Protein AF-A0A8T5FA70-F1 (afdb_monomer)

Mean predicted aligned error: 4.41 Å

Nearest PDB structures (foldseek):
  1yd1-assembly1_A  TM=5.339E-01  e=1.728E+00  Thermotoga maritima
  8c9d-assembly1_A  TM=4.069E-01  e=4.186E+00  Priestia megaterium
  8c8w-assembly1_A  TM=4.290E-01  e=6.296E+00  Priestia megaterium

Radius of gyration: 11.05 Å; Cα contacts (8 Å, |Δi|>4): 117; chains: 1; bounding box: 26×21×28 Å

Secondary structure (DSSP, 8-state):
--EEEEEESSS-SEEEEEETT-HHHHHHHTT--TTEEEEEESSHHHHHHHHHHHHHHTT-EEEE-GGG-

Foldseek 3Di:
DFKKWKDFQPDALEIEIATPPQPVNVVCVVVVDPRIDIDDDDDDVVVVVVRVVRCVVVVHHYDYDPSRD

Structure (mmCIF, N/CA/C/O backbone):
data_AF-A0A8T5FA70-F1
#
_entry.id   AF-A0A8T5FA70-F1
#
loop_
_atom_site.group_PDB
_atom_site.id
_atom_site.type_symbol
_atom_site.label_atom_id
_atom_site.label_alt_id
_atom_site.label_comp_id
_atom_site.label_asym_id
_atom_site.label_entity_id
_atom_site.label_seq_id
_atom_site.pdbx_PDB_ins_code
_atom_site.Cartn_x
_atom_site.Cartn_y
_atom_site.Cartn_z
_atom_site.occupancy
_atom_site.B_iso_or_equiv
_atom_site.auth_seq_id
_atom_site.auth_comp_id
_atom_site.auth_asym_id
_atom_site.auth_atom_id
_atom_site.pdbx_PDB_model_num
ATOM 1 N N . MET A 1 1 ? 10.293 6.027 -9.650 1.00 63.06 1 MET A N 1
ATOM 2 C CA . MET A 1 1 ? 9.427 5.425 -8.611 1.00 63.06 1 MET A CA 1
ATOM 3 C C . MET A 1 1 ? 9.236 3.961 -8.914 1.00 63.06 1 MET A C 1
ATOM 5 O O . MET A 1 1 ? 8.804 3.647 -10.019 1.00 63.06 1 MET A O 1
ATOM 9 N N . ASN A 1 2 ? 9.527 3.090 -7.951 1.00 88.69 2 ASN A N 1
ATOM 10 C CA . ASN A 1 2 ? 9.415 1.642 -8.155 1.00 88.69 2 ASN A CA 1
ATOM 11 C C . ASN A 1 2 ? 8.269 1.024 -7.350 1.00 88.69 2 ASN A C 1
ATOM 13 O O . ASN A 1 2 ? 7.753 -0.027 -7.730 1.00 88.69 2 ASN A O 1
ATOM 17 N N . PHE A 1 3 ? 7.841 1.685 -6.271 1.00 92.00 3 PHE A N 1
ATOM 18 C CA . PHE A 1 3 ? 6.839 1.164 -5.350 1.00 92.00 3 PHE A CA 1
ATOM 19 C C . PHE A 1 3 ? 5.794 2.220 -5.017 1.00 92.00 3 PHE A C 1
ATOM 21 O O . PHE A 1 3 ? 6.086 3.415 -4.970 1.00 92.00 3 PHE A O 1
ATOM 28 N N . VAL A 1 4 ? 4.578 1.759 -4.764 1.00 93.00 4 VAL A N 1
ATOM 29 C CA . VAL A 1 4 ? 3.442 2.582 -4.356 1.00 93.00 4 VAL A CA 1
ATOM 30 C C . VAL A 1 4 ? 2.703 1.885 -3.223 1.00 93.00 4 VAL A C 1
ATOM 32 O O . VAL A 1 4 ? 2.655 0.658 -3.165 1.00 93.00 4 VAL A O 1
ATOM 35 N N . ILE A 1 5 ? 2.162 2.657 -2.295 1.00 93.50 5 ILE A N 1
ATOM 36 C CA . ILE A 1 5 ? 1.519 2.169 -1.080 1.00 93.50 5 ILE A CA 1
ATOM 37 C C . ILE A 1 5 ? 0.043 2.502 -1.189 1.00 93.50 5 ILE A C 1
ATOM 39 O O . ILE A 1 5 ? -0.317 3.660 -1.378 1.00 93.50 5 ILE A O 1
ATOM 43 N N . PHE A 1 6 ? -0.790 1.482 -1.072 1.00 92.25 6 PHE A N 1
ATOM 44 C CA . PHE A 1 6 ? -2.233 1.588 -1.041 1.00 92.25 6 PHE A CA 1
ATOM 45 C C . PHE A 1 6 ? -2.706 1.706 0.406 1.00 92.25 6 PHE A C 1
ATOM 47 O O . PHE A 1 6 ? -2.580 0.756 1.188 1.00 92.25 6 PHE A O 1
ATOM 54 N N . GLU A 1 7 ? -3.261 2.866 0.738 1.0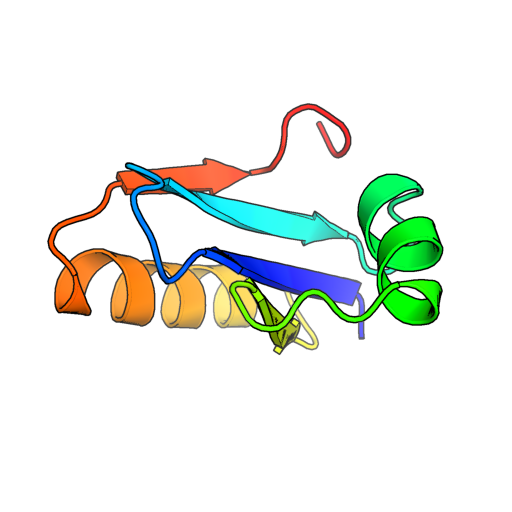0 90.31 7 GLU A N 1
ATOM 55 C CA . GLU A 1 7 ? -3.967 3.137 1.984 1.00 90.31 7 GLU A CA 1
ATOM 56 C C . GLU A 1 7 ? -5.463 3.278 1.691 1.00 90.31 7 GLU A C 1
ATOM 58 O O . GLU A 1 7 ? -5.876 4.097 0.872 1.00 90.31 7 GLU A O 1
ATOM 63 N N . ASP A 1 8 ? -6.281 2.503 2.390 1.00 87.19 8 ASP A N 1
ATOM 64 C CA . ASP A 1 8 ? -7.738 2.616 2.359 1.00 87.19 8 ASP A CA 1
ATOM 65 C C . ASP A 1 8 ? -8.215 3.209 3.692 1.00 87.19 8 ASP A C 1
ATOM 67 O O . ASP A 1 8 ? -7.843 2.730 4.774 1.00 87.19 8 ASP A O 1
ATOM 71 N N . LYS A 1 9 ? -8.998 4.288 3.597 1.00 81.38 9 LYS A N 1
ATOM 72 C CA . LYS A 1 9 ? -9.470 5.091 4.731 1.00 81.38 9 LYS A CA 1
ATOM 73 C C . LYS A 1 9 ? -10.713 4.535 5.414 1.00 81.38 9 LYS A C 1
ATOM 75 O O . LYS A 1 9 ? -10.981 4.962 6.531 1.00 81.38 9 LYS A O 1
ATOM 80 N N . LEU A 1 10 ? -11.482 3.669 4.756 1.00 75.38 10 LEU A N 1
ATOM 81 C CA . LEU A 1 10 ? -12.782 3.243 5.270 1.00 75.38 10 LEU A CA 1
ATOM 82 C C . LEU A 1 10 ? -12.633 2.107 6.274 1.00 75.38 10 LEU A C 1
ATOM 84 O O . LEU A 1 10 ? -12.953 2.301 7.436 1.00 75.38 10 LEU A O 1
ATOM 88 N N . ASP A 1 11 ? -12.128 0.948 5.846 1.00 65.56 11 ASP A N 1
ATOM 89 C CA . ASP A 1 11 ? -12.171 -0.248 6.707 1.00 65.56 11 ASP A CA 1
ATOM 90 C C . ASP A 1 11 ? -11.155 -1.341 6.349 1.00 65.56 11 ASP A C 1
ATOM 92 O O . ASP A 1 11 ? -11.206 -2.459 6.866 1.00 65.56 11 ASP A O 1
ATOM 96 N N . ALA A 1 12 ? -10.189 -1.069 5.463 1.00 71.81 12 ALA A N 1
ATOM 97 C CA . ALA A 1 12 ? -9.192 -2.096 5.176 1.00 71.81 12 ALA A CA 1
ATOM 98 C C . ALA A 1 12 ? -8.355 -2.395 6.422 1.00 71.81 12 ALA A C 1
ATOM 100 O O . ALA A 1 12 ? -7.767 -1.492 7.017 1.00 71.81 12 ALA A O 1
ATOM 101 N N . THR A 1 13 ? -8.231 -3.677 6.747 1.00 80.94 13 THR A N 1
ATOM 102 C CA . THR A 1 13 ? -7.400 -4.187 7.843 1.00 80.94 13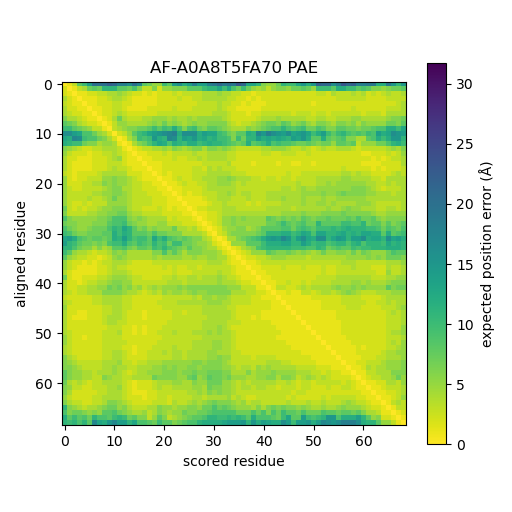 THR A CA 1
ATOM 103 C C . THR A 1 13 ? -5.903 -4.123 7.540 1.00 80.94 13 THR A C 1
ATOM 105 O O . THR A 1 13 ? -5.087 -4.342 8.432 1.00 80.94 13 THR A O 1
ATOM 108 N N . GLU A 1 14 ? -5.521 -3.820 6.294 1.00 89.88 14 GLU A N 1
ATOM 109 C CA . GLU A 1 14 ? -4.135 -3.859 5.834 1.00 89.88 14 GLU A CA 1
ATOM 110 C C . GLU A 1 14 ? -3.788 -2.708 4.885 1.00 89.88 14 GLU A C 1
ATOM 112 O O . GLU A 1 14 ? -4.523 -2.424 3.936 1.00 89.88 14 GLU A O 1
ATOM 117 N N . VAL A 1 15 ? -2.597 -2.140 5.071 1.00 92.12 15 VAL A N 1
ATOM 118 C CA . VAL A 1 15 ? -1.929 -1.270 4.093 1.00 92.12 15 VAL A CA 1
ATOM 119 C C . VAL A 1 15 ? -1.100 -2.141 3.143 1.00 92.12 15 VAL A C 1
ATOM 121 O O . VAL A 1 15 ? -0.424 -3.078 3.577 1.00 92.12 15 VAL A O 1
ATOM 124 N N . LYS A 1 16 ? -1.142 -1.877 1.833 1.00 93.44 16 LYS A N 1
ATOM 125 C CA . LYS A 1 16 ? -0.514 -2.763 0.834 1.00 93.44 16 LYS A CA 1
ATOM 126 C C . LYS A 1 16 ? 0.569 -2.052 0.040 1.00 93.44 16 LYS A C 1
ATOM 128 O O . LYS A 1 16 ? 0.365 -0.933 -0.407 1.00 93.44 16 LYS A O 1
ATOM 133 N N . ILE A 1 17 ? 1.686 -2.726 -0.213 1.00 94.19 17 ILE A N 1
ATOM 134 C CA . ILE A 1 17 ? 2.724 -2.245 -1.137 1.00 94.19 17 ILE A CA 1
ATOM 135 C C . ILE A 1 17 ? 2.508 -2.885 -2.510 1.00 94.19 17 ILE A C 1
ATOM 137 O O . ILE A 1 17 ? 2.362 -4.100 -2.624 1.00 94.19 17 ILE A O 1
ATOM 141 N N . HIS A 1 18 ? 2.519 -2.071 -3.556 1.00 93.88 18 HIS A N 1
ATOM 142 C CA . HIS A 1 18 ? 2.484 -2.471 -4.957 1.00 93.88 18 HIS A CA 1
ATOM 143 C C . HIS A 1 18 ? 3.747 -1.986 -5.680 1.00 93.88 18 HIS A C 1
ATOM 145 O O . HIS A 1 18 ? 4.410 -1.044 -5.245 1.00 93.88 18 HIS A O 1
ATOM 151 N N . LYS A 1 19 ? 4.067 -2.599 -6.825 1.00 91.81 19 LYS A N 1
ATOM 152 C CA . LYS A 1 19 ? 5.008 -2.014 -7.794 1.00 91.81 19 LYS A CA 1
ATOM 153 C C . LYS A 1 19 ? 4.318 -0.878 -8.553 1.00 91.81 19 LYS A C 1
ATOM 155 O O . LYS A 1 19 ? 3.123 -0.971 -8.828 1.00 91.81 19 LYS A O 1
ATOM 160 N N . SER A 1 20 ? 5.062 0.149 -8.954 1.00 87.94 20 SER A N 1
ATOM 161 C CA . SER A 1 20 ? 4.531 1.245 -9.788 1.00 87.94 20 SER A CA 1
ATOM 162 C C . SER A 1 20 ? 4.016 0.764 -11.153 1.00 87.94 20 SER A C 1
ATOM 164 O O . SER A 1 20 ? 3.128 1.380 -11.730 1.00 87.94 20 SER A O 1
ATOM 166 N N . SER A 1 21 ? 4.505 -0.377 -11.644 1.00 89.44 21 SER A N 1
ATOM 167 C CA . SER A 1 21 ? 4.015 -1.045 -12.856 1.00 89.44 21 SER A CA 1
ATOM 168 C C . SER A 1 21 ? 2.790 -1.946 -12.635 1.00 89.44 21 SER A C 1
ATOM 170 O O . SER A 1 21 ? 2.332 -2.603 -13.567 1.00 89.44 21 SER A O 1
ATOM 172 N N . CYS A 1 22 ? 2.247 -2.026 -11.416 1.00 89.56 22 CYS A N 1
ATOM 173 C CA . CYS A 1 22 ? 1.117 -2.899 -11.120 1.00 89.56 22 CYS A CA 1
ATOM 174 C C . CYS A 1 22 ? -0.136 -2.483 -11.909 1.00 89.56 22 CYS A C 1
ATOM 176 O O . CYS A 1 22 ? -0.565 -1.327 -11.858 1.00 89.56 22 CYS A O 1
ATOM 178 N N . HIS A 1 23 ? -0.782 -3.444 -12.579 1.00 86.81 23 HIS A N 1
ATOM 179 C CA . HIS A 1 23 ? -2.017 -3.195 -13.330 1.00 86.81 23 HIS A CA 1
ATOM 180 C C . HIS A 1 23 ? -3.137 -2.608 -12.452 1.00 86.81 23 HIS A C 1
ATOM 182 O O . HIS A 1 23 ? -3.870 -1.722 -12.878 1.00 86.81 23 HIS A O 1
ATOM 188 N N . TYR A 1 24 ? -3.246 -3.056 -11.198 1.00 84.94 24 TYR A N 1
ATOM 189 C CA . TYR A 1 24 ? -4.243 -2.528 -10.266 1.00 84.94 24 TYR A CA 1
ATOM 190 C C . TYR A 1 24 ? -4.024 -1.036 -9.977 1.00 84.94 24 TYR A C 1
ATOM 192 O O . TYR A 1 24 ? -4.964 -0.250 -10.066 1.00 84.94 24 TYR A O 1
ATOM 200 N N . TYR A 1 25 ? -2.777 -0.643 -9.694 1.00 87.25 25 TYR A N 1
ATOM 201 C CA . TYR A 1 25 ? -2.415 0.756 -9.468 1.00 87.25 25 TYR A CA 1
ATOM 202 C C . TYR A 1 25 ? -2.711 1.611 -10.704 1.00 87.25 25 TYR A C 1
ATOM 204 O O . TYR A 1 25 ? -3.450 2.589 -10.623 1.00 87.25 25 TYR A O 1
ATOM 212 N N . THR A 1 26 ? -2.209 1.192 -11.868 1.00 85.56 26 THR A N 1
ATOM 213 C CA . THR A 1 26 ? -2.381 1.939 -13.124 1.00 85.56 26 THR A CA 1
ATOM 214 C C . THR A 1 26 ? -3.849 2.101 -13.523 1.00 85.56 26 THR A C 1
ATOM 216 O O . THR A 1 26 ? -4.242 3.180 -13.955 1.00 85.56 26 THR A O 1
ATOM 219 N N . LYS A 1 27 ? -4.694 1.085 -13.301 1.00 84.31 27 LYS A N 1
ATOM 220 C CA . LYS A 1 27 ? -6.144 1.172 -13.539 1.00 84.31 27 LYS A CA 1
ATOM 221 C C . LYS A 1 27 ? -6.856 2.118 -12.563 1.00 84.31 27 LYS A C 1
ATOM 223 O O . LYS A 1 27 ? -7.823 2.777 -12.947 1.00 84.31 27 LYS A O 1
ATOM 228 N N . GLN A 1 28 ? -6.416 2.176 -11.305 1.00 81.00 28 GLN A N 1
ATOM 229 C CA . GLN A 1 28 ? -7.019 3.042 -10.287 1.00 81.00 28 GLN A CA 1
ATOM 230 C C . GLN A 1 28 ? -6.601 4.511 -10.397 1.00 81.00 28 GLN A C 1
ATOM 232 O O . GLN A 1 28 ? -7.382 5.376 -10.002 1.00 81.00 28 GLN A O 1
ATOM 237 N N . LEU A 1 29 ? -5.443 4.815 -10.994 1.00 77.69 29 LEU A N 1
ATOM 238 C CA . LEU A 1 29 ? -5.039 6.197 -11.288 1.00 77.69 29 LEU A CA 1
ATOM 239 C C . LEU A 1 29 ? -6.095 6.963 -12.098 1.00 77.69 29 LEU A C 1
ATOM 241 O O . LEU A 1 29 ? -6.261 8.167 -11.909 1.00 77.69 29 LEU A O 1
ATOM 245 N N . SER A 1 30 ? -6.837 6.263 -12.958 1.00 76.25 30 SER A N 1
ATOM 246 C CA . SER A 1 30 ? -7.931 6.837 -13.746 1.00 76.25 30 SER A CA 1
ATOM 247 C C . SER A 1 30 ? -9.246 6.986 -12.972 1.00 76.25 30 SER A C 1
ATOM 249 O O . SER A 1 30 ? -10.108 7.738 -13.408 1.00 76.25 30 SER A O 1
ATOM 251 N N . GLN A 1 31 ? -9.422 6.274 -11.853 1.00 77.00 31 GLN A N 1
ATOM 252 C CA . GLN A 1 31 ? -10.689 6.211 -11.108 1.00 77.00 31 GLN A CA 1
ATOM 253 C C . GLN A 1 31 ? -10.697 7.059 -9.831 1.00 77.00 31 GLN A C 1
ATOM 255 O O . GLN A 1 31 ? -11.779 7.378 -9.357 1.00 77.00 31 GLN A O 1
ATOM 260 N N . LYS A 1 32 ? -9.518 7.405 -9.284 1.00 67.44 32 LYS A N 1
ATOM 261 C CA . LYS A 1 32 ? -9.309 8.226 -8.068 1.00 67.44 32 LYS A CA 1
ATOM 262 C C . LYS A 1 32 ? -10.431 8.094 -7.015 1.00 67.44 32 LYS A C 1
ATOM 264 O O . LYS A 1 32 ? -11.151 9.058 -6.777 1.00 67.44 32 LYS A O 1
ATOM 269 N N . PRO 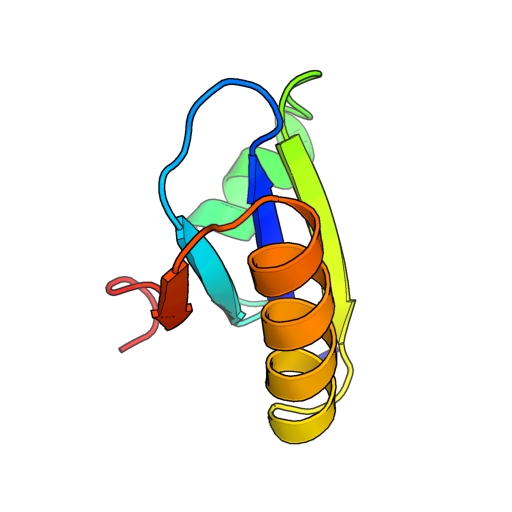A 1 33 ? -10.585 6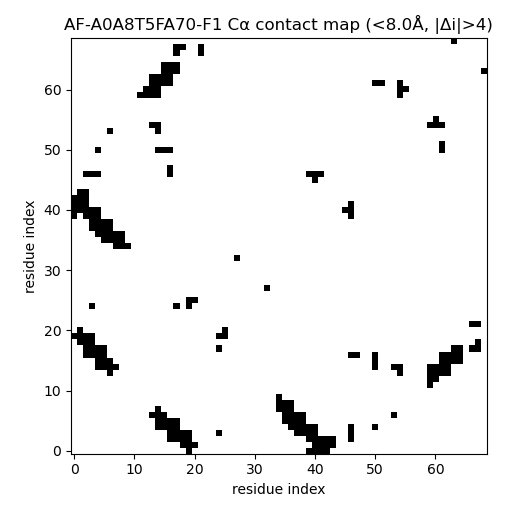.923 -6.376 1.00 74.81 33 PRO A N 1
ATOM 270 C CA . PRO A 1 33 ? -11.600 6.749 -5.342 1.00 74.81 33 PRO A CA 1
ATOM 271 C C . PRO A 1 33 ? -11.313 7.661 -4.140 1.00 74.81 33 PRO A C 1
ATOM 273 O O . PRO A 1 33 ? -10.201 7.625 -3.606 1.00 74.81 33 PRO A O 1
ATOM 276 N N . ASP A 1 34 ? -12.319 8.400 -3.658 1.00 77.50 34 ASP A N 1
ATOM 277 C CA . ASP A 1 34 ? -12.210 9.332 -2.512 1.00 77.50 34 ASP A CA 1
ATOM 278 C C . ASP A 1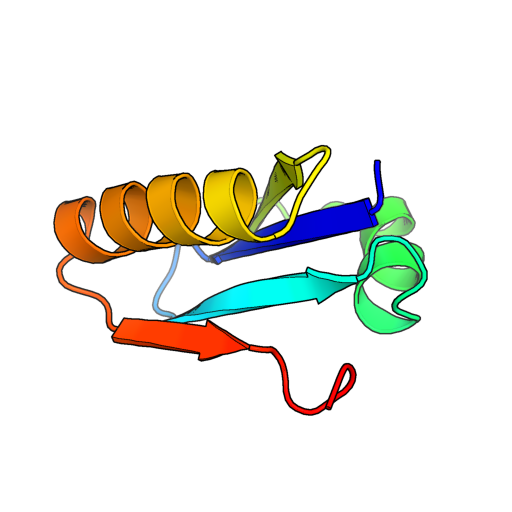 34 ? -11.721 8.665 -1.211 1.00 77.50 34 ASP A C 1
ATOM 280 O O . ASP A 1 34 ? -11.179 9.298 -0.297 1.00 77.50 34 ASP A O 1
ATOM 284 N N . THR A 1 35 ? -11.897 7.350 -1.134 1.00 82.31 35 THR A N 1
ATOM 285 C CA . THR A 1 35 ? -11.632 6.513 0.036 1.00 82.31 35 THR A CA 1
ATOM 286 C C . THR A 1 35 ? -10.221 5.931 0.051 1.00 82.31 35 THR A C 1
ATOM 288 O O . THR A 1 35 ? -9.836 5.291 1.029 1.00 82.31 35 THR A O 1
ATOM 291 N N . THR A 1 36 ? -9.428 6.168 -0.997 1.00 86.31 36 THR A N 1
ATOM 292 C CA . THR A 1 36 ? -8.093 5.579 -1.158 1.00 86.31 36 THR A CA 1
ATOM 293 C C . THR A 1 36 ? -7.021 6.651 -1.312 1.00 86.31 36 THR A C 1
ATOM 295 O O . THR A 1 36 ? -7.230 7.669 -1.969 1.00 86.31 36 THR A O 1
ATOM 298 N N . ILE A 1 37 ? -5.856 6.424 -0.711 1.00 88.44 37 ILE A N 1
ATOM 299 C CA . ILE A 1 37 ? -4.654 7.229 -0.929 1.00 88.44 37 ILE A CA 1
ATOM 300 C C . ILE A 1 37 ? -3.557 6.321 -1.467 1.00 88.44 37 ILE A C 1
ATOM 302 O O . ILE A 1 37 ? -3.306 5.231 -0.950 1.00 88.44 37 ILE A O 1
ATOM 306 N N . TRP A 1 38 ? -2.874 6.816 -2.492 1.00 90.31 38 TRP A N 1
ATOM 307 C CA . TRP A 1 38 ? -1.659 6.216 -3.012 1.00 90.31 38 TRP A CA 1
ATOM 308 C C . TRP A 1 38 ? -0.454 7.035 -2.563 1.00 90.31 38 TRP A C 1
ATOM 310 O O . TRP A 1 38 ? -0.384 8.232 -2.837 1.00 90.31 38 TRP A O 1
ATOM 320 N N . HIS A 1 39 ? 0.502 6.394 -1.891 1.00 91.44 39 HIS A N 1
ATOM 321 C CA . HIS A 1 39 ? 1.771 7.026 -1.520 1.00 91.44 39 HIS A CA 1
ATOM 322 C C . HIS A 1 39 ? 2.901 6.459 -2.354 1.00 91.44 39 HIS A C 1
ATOM 324 O O . HIS A 1 39 ? 3.110 5.249 -2.394 1.00 91.44 39 HIS A O 1
ATOM 330 N N . GLU A 1 40 ? 3.676 7.324 -2.983 1.00 91.25 40 GLU A N 1
ATOM 331 C CA . GLU A 1 40 ? 4.758 6.889 -3.853 1.00 91.25 40 GLU A CA 1
ATOM 332 C C . GLU A 1 40 ? 6.083 6.729 -3.088 1.00 91.25 40 GLU A C 1
ATOM 334 O O . GLU A 1 40 ? 6.378 7.422 -2.099 1.00 91.25 40 GLU A O 1
ATOM 339 N N . SER A 1 41 ? 6.900 5.779 -3.547 1.00 92.38 41 SER A N 1
ATOM 340 C CA . SER A 1 41 ? 8.225 5.504 -2.999 1.00 92.38 41 SER A CA 1
ATOM 341 C C . SER A 1 41 ? 9.229 5.120 -4.089 1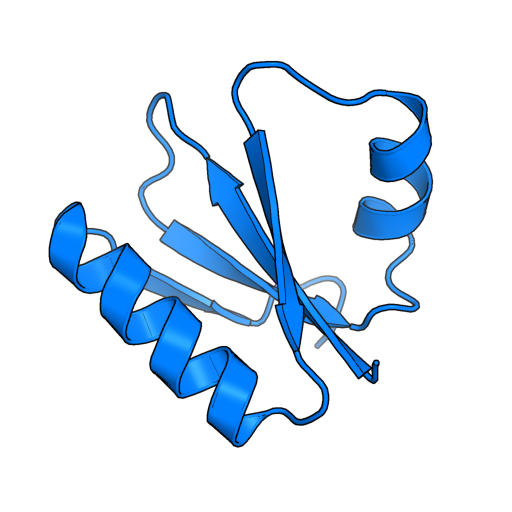.00 92.38 41 SER A C 1
ATOM 343 O O . SER A 1 41 ? 8.913 4.463 -5.089 1.00 92.38 41 SER A O 1
ATOM 345 N N . LEU A 1 42 ? 10.477 5.547 -3.901 1.00 88.38 42 LEU A N 1
ATOM 346 C CA . LEU A 1 42 ? 11.561 5.291 -4.849 1.00 88.38 42 LEU A CA 1
ATOM 347 C C . LEU A 1 42 ? 12.096 3.865 -4.721 1.00 88.38 42 LEU A C 1
ATOM 349 O O . LEU A 1 42 ? 12.290 3.199 -5.735 1.00 88.38 42 LEU A O 1
ATOM 353 N N . ASP A 1 43 ? 12.252 3.385 -3.493 1.00 91.19 43 ASP A N 1
ATOM 354 C CA . ASP A 1 43 ? 12.776 2.063 -3.174 1.00 91.19 43 ASP A CA 1
ATOM 355 C C . ASP A 1 43 ? 11.859 1.303 -2.202 1.00 91.19 43 ASP A C 1
ATOM 357 O O . ASP A 1 43 ? 10.921 1.858 -1.611 1.00 91.19 43 ASP A O 1
ATOM 361 N N . PHE A 1 44 ? 12.122 0.002 -2.075 1.00 89.88 44 PHE A N 1
ATOM 362 C CA . PHE A 1 44 ? 11.304 -0.904 -1.277 1.00 89.88 44 PHE A CA 1
ATOM 363 C C . PHE A 1 44 ? 11.441 -0.658 0.225 1.00 89.88 44 PHE A C 1
ATOM 365 O O . PHE A 1 44 ? 10.450 -0.771 0.940 1.00 89.88 44 PHE A O 1
ATOM 372 N N . LYS A 1 45 ? 12.633 -0.287 0.708 1.00 92.88 45 LYS A N 1
ATOM 373 C CA . LYS A 1 45 ? 12.871 -0.037 2.134 1.00 92.88 45 LYS A CA 1
ATOM 374 C C . LYS A 1 45 ? 12.082 1.190 2.586 1.00 92.88 45 LYS A C 1
ATOM 376 O O . LYS A 1 45 ? 11.285 1.095 3.514 1.00 92.88 45 LYS A O 1
ATOM 381 N N . SER A 1 46 ? 12.181 2.285 1.836 1.00 93.81 46 SER A N 1
ATOM 382 C CA . SER A 1 46 ? 11.366 3.485 2.042 1.00 93.81 46 SER A CA 1
ATOM 383 C C . SER A 1 46 ? 9.865 3.184 1.950 1.00 93.81 46 SER A C 1
ATOM 385 O O . SER A 1 46 ? 9.072 3.727 2.720 1.00 93.81 46 SER A O 1
ATOM 387 N N . ALA A 1 47 ? 9.455 2.288 1.041 1.00 93.38 47 ALA A N 1
ATOM 388 C CA . ALA A 1 47 ? 8.057 1.879 0.927 1.00 93.38 47 ALA A CA 1
ATOM 389 C C . ALA A 1 47 ? 7.595 1.111 2.172 1.00 93.38 47 ALA A C 1
ATOM 391 O O . ALA A 1 47 ? 6.519 1.390 2.698 1.00 93.38 47 ALA A O 1
ATOM 392 N N . GLN A 1 48 ? 8.408 0.181 2.676 1.00 94.56 48 GLN A N 1
ATOM 393 C CA . GLN A 1 48 ? 8.130 -0.566 3.901 1.00 94.56 48 GLN A CA 1
ATOM 394 C C . GLN A 1 48 ? 8.046 0.344 5.124 1.00 94.56 48 GLN A C 1
ATOM 396 O O . GLN A 1 48 ? 7.096 0.219 5.893 1.00 94.56 48 GLN A O 1
ATOM 401 N N . ASP A 1 49 ? 8.985 1.272 5.297 1.00 94.81 49 ASP A N 1
ATOM 402 C CA . ASP A 1 49 ? 9.020 2.167 6.459 1.00 94.81 49 ASP A CA 1
ATOM 403 C C . ASP A 1 49 ? 7.798 3.099 6.488 1.00 94.81 49 ASP A C 1
ATOM 405 O O . ASP A 1 49 ? 7.129 3.236 7.521 1.00 94.81 49 ASP A O 1
ATOM 409 N N . LYS A 1 50 ? 7.417 3.655 5.328 1.00 94.50 50 LYS A N 1
ATOM 410 C CA . LYS A 1 50 ? 6.170 4.424 5.183 1.00 94.50 50 LYS A CA 1
ATOM 411 C C . LYS A 1 50 ? 4.940 3.561 5.462 1.00 94.50 50 LYS A C 1
ATOM 413 O O . LYS A 1 50 ? 4.058 3.975 6.207 1.00 94.50 50 LYS A O 1
ATOM 418 N N . THR A 1 51 ? 4.891 2.352 4.907 1.00 94.38 51 THR A N 1
ATOM 419 C CA . THR A 1 51 ? 3.752 1.440 5.084 1.00 94.38 51 THR A CA 1
ATOM 420 C C . THR A 1 51 ? 3.574 1.057 6.548 1.00 94.38 51 THR A C 1
ATOM 422 O O . THR A 1 51 ? 2.457 1.110 7.048 1.00 94.38 51 THR A O 1
ATOM 425 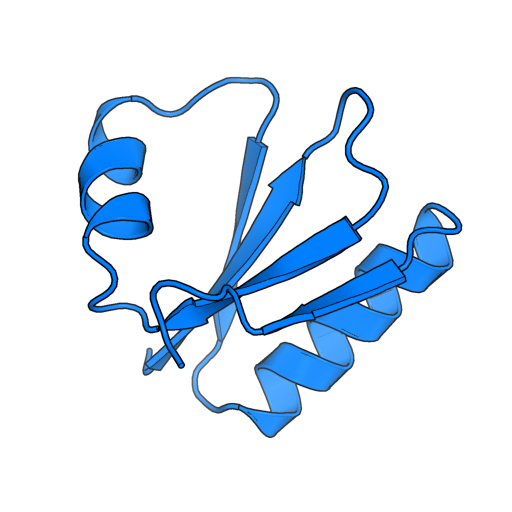N N . LYS A 1 52 ? 4.663 0.742 7.261 1.00 94.12 52 LYS A N 1
ATOM 426 C CA . LYS A 1 52 ? 4.647 0.468 8.705 1.00 94.12 52 LYS A CA 1
ATOM 427 C C . LYS A 1 52 ? 4.139 1.667 9.496 1.00 94.12 52 LYS A C 1
ATOM 429 O O . LYS A 1 52 ? 3.305 1.495 10.372 1.00 94.12 52 LYS A O 1
ATOM 434 N N . THR A 1 53 ? 4.594 2.874 9.162 1.00 93.50 53 THR A N 1
ATOM 435 C CA . THR A 1 53 ? 4.131 4.107 9.817 1.00 93.50 53 THR A CA 1
ATOM 436 C C . THR A 1 53 ? 2.621 4.300 9.654 1.00 93.50 53 THR A C 1
ATOM 438 O O . THR A 1 53 ? 1.922 4.554 10.634 1.00 93.50 53 THR A O 1
ATOM 441 N N . ILE A 1 54 ? 2.101 4.129 8.434 1.00 91.75 54 ILE A N 1
ATOM 442 C CA . ILE A 1 54 ? 0.662 4.245 8.144 1.00 91.75 54 ILE A CA 1
ATOM 443 C C . ILE A 1 54 ? -0.117 3.135 8.858 1.00 91.75 54 ILE A C 1
ATOM 445 O O . ILE A 1 54 ? -1.121 3.404 9.512 1.00 91.75 54 ILE A O 1
ATOM 449 N N . ALA A 1 55 ? 0.361 1.895 8.771 1.00 91.69 55 ALA A N 1
ATOM 450 C CA . ALA A 1 55 ? -0.269 0.739 9.391 1.00 91.69 55 ALA A CA 1
ATOM 451 C C . ALA A 1 55 ? -0.381 0.915 10.914 1.00 91.69 55 ALA A C 1
ATOM 453 O O . ALA A 1 55 ? -1.475 0.799 11.462 1.00 91.69 55 ALA A O 1
ATOM 454 N N . SER A 1 56 ? 0.703 1.324 11.580 1.00 90.38 56 SER A N 1
ATOM 455 C CA . SER A 1 56 ? 0.712 1.606 13.019 1.00 90.38 56 SER A CA 1
ATOM 456 C C . SER A 1 56 ? -0.242 2.735 13.409 1.00 90.38 56 SER A C 1
ATOM 458 O O . SER A 1 56 ? -0.943 2.611 14.410 1.00 90.38 56 SER A O 1
ATOM 460 N N . LYS A 1 57 ? -0.321 3.815 12.615 1.00 89.00 57 LYS A N 1
ATOM 461 C CA . LYS A 1 57 ? -1.215 4.956 12.889 1.00 89.00 57 LYS A CA 1
ATOM 462 C C . LYS A 1 57 ? -2.684 4.538 13.002 1.00 89.00 57 LYS A C 1
ATOM 464 O O . LYS A 1 57 ? -3.422 5.124 13.788 1.00 89.00 57 LYS A O 1
ATOM 469 N N . TYR A 1 58 ? -3.097 3.542 12.223 1.00 84.75 58 TYR A N 1
ATOM 470 C CA . TYR A 1 58 ? -4.480 3.067 12.171 1.00 84.75 58 TYR A CA 1
ATOM 471 C C . TYR A 1 58 ? -4.677 1.685 12.814 1.00 84.75 58 TYR A C 1
ATOM 473 O O . TYR A 1 58 ? -5.744 1.101 12.654 1.00 84.75 58 TYR A O 1
ATOM 481 N N . ASN A 1 59 ? -3.670 1.157 13.524 1.00 86.50 59 ASN A N 1
ATOM 482 C CA . ASN A 1 59 ? -3.662 -0.200 14.084 1.00 86.50 59 ASN A CA 1
ATOM 483 C C . ASN A 1 59 ? -4.023 -1.294 13.051 1.00 86.50 59 ASN A C 1
ATOM 485 O O . ASN A 1 59 ? -4.791 -2.217 13.319 1.00 86.50 59 ASN A O 1
ATOM 489 N N . LYS A 1 60 ? -3.483 -1.154 11.837 1.00 87.69 60 LYS A N 1
ATOM 490 C CA . LYS A 1 60 ? -3.672 -2.055 10.694 1.00 87.69 60 LYS A CA 1
ATOM 491 C C . LYS A 1 60 ? -2.441 -2.941 10.501 1.00 87.69 60 LYS A C 1
ATOM 493 O O . LYS A 1 60 ? -1.334 -2.597 10.911 1.00 87.69 60 LYS A O 1
ATOM 498 N N . GLY A 1 61 ? -2.619 -4.070 9.823 1.00 91.56 61 GLY A N 1
ATOM 499 C CA . GLY A 1 61 ? -1.510 -4.859 9.291 1.00 91.56 61 GLY A CA 1
ATOM 500 C C . GLY A 1 61 ? -0.890 -4.211 8.050 1.00 91.56 61 GLY A C 1
ATOM 501 O O . GLY A 1 61 ? -1.397 -3.225 7.508 1.00 91.56 61 GLY A O 1
ATOM 502 N N . TRP A 1 62 ? 0.196 -4.794 7.546 1.00 93.06 62 TRP A N 1
ATOM 503 C CA . TRP A 1 62 ? 0.690 -4.459 6.215 1.00 93.06 62 TRP A CA 1
ATOM 504 C C . TRP A 1 62 ? 1.249 -5.668 5.482 1.00 93.06 62 TRP A C 1
ATOM 506 O O . TRP A 1 62 ? 1.730 -6.618 6.099 1.00 93.06 62 TRP A O 1
ATOM 516 N N . ARG A 1 63 ? 1.215 -5.617 4.148 1.00 92.19 63 ARG A N 1
ATOM 517 C CA . ARG A 1 63 ? 1.812 -6.656 3.302 1.00 92.19 63 ARG A CA 1
ATOM 518 C C . ARG A 1 63 ? 2.185 -6.171 1.909 1.00 92.19 63 ARG A C 1
ATOM 520 O O . ARG A 1 63 ? 1.715 -5.139 1.436 1.00 92.19 63 ARG A O 1
ATOM 527 N N . MET A 1 64 ? 2.969 -6.982 1.205 1.00 89.81 64 MET A N 1
ATOM 528 C CA . MET A 1 64 ? 3.088 -6.874 -0.247 1.00 89.81 64 MET A CA 1
ATOM 529 C C . MET A 1 64 ? 1.785 -7.345 -0.907 1.00 89.81 64 MET A C 1
ATOM 531 O O . MET A 1 64 ? 1.175 -8.341 -0.500 1.00 89.81 64 MET A O 1
ATOM 535 N N . ALA A 1 65 ? 1.326 -6.623 -1.923 1.00 87.75 65 ALA A N 1
ATOM 536 C CA . ALA A 1 65 ? 0.149 -7.012 -2.678 1.00 87.75 65 ALA A CA 1
ATOM 537 C C . ALA A 1 65 ? 0.423 -8.303 -3.461 1.00 87.75 65 ALA A C 1
ATOM 539 O O . ALA A 1 65 ? 1.399 -8.382 -4.201 1.00 87.75 65 ALA A O 1
ATOM 540 N N . LYS A 1 66 ? -0.479 -9.290 -3.354 1.00 84.25 66 LYS A N 1
ATOM 541 C CA . LYS A 1 66 ? -0.345 -10.602 -4.024 1.00 84.25 66 LYS A CA 1
ATOM 542 C C . LYS A 1 66 ? -0.199 -10.495 -5.544 1.00 84.25 66 LYS A C 1
ATOM 544 O O . LYS A 1 66 ? 0.478 -11.308 -6.146 1.00 84.25 66 LYS A O 1
ATOM 549 N N . CYS A 1 67 ? -0.795 -9.475 -6.159 1.00 83.38 67 CYS A N 1
ATOM 550 C CA . CYS A 1 67 ? -0.654 -9.204 -7.592 1.00 83.38 67 CYS A CA 1
ATOM 551 C C . CYS A 1 67 ? 0.743 -8.692 -7.995 1.00 83.38 67 CYS A C 1
ATOM 553 O O . CYS A 1 67 ? 0.970 -8.420 -9.169 1.00 83.38 67 CYS A O 1
ATOM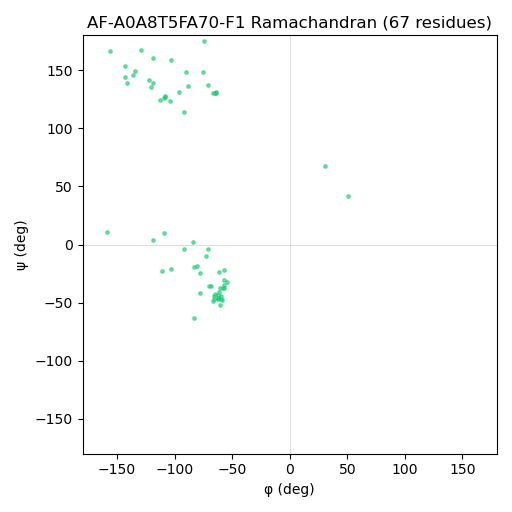 555 N N . CYS A 1 68 ? 1.635 -8.472 -7.027 1.00 78.88 68 CYS A N 1
ATOM 556 C CA . CYS A 1 68 ? 3.016 -8.035 -7.226 1.00 78.88 68 CYS A CA 1
ATOM 557 C C . CYS A 1 68 ? 4.045 -9.048 -6.690 1.00 78.88 68 CYS A C 1
ATOM 559 O O . CYS A 1 68 ? 5.237 -8.718 -6.695 1.00 78.88 68 CYS A O 1
ATOM 561 N N . CYS A 1 69 ? 3.579 -10.203 -6.196 1.00 60.69 69 CYS A N 1
ATOM 562 C CA . CYS A 1 69 ? 4.398 -11.340 -5.780 1.00 60.69 69 CYS A CA 1
ATOM 563 C C . CYS A 1 69 ? 4.857 -12.154 -6.988 1.00 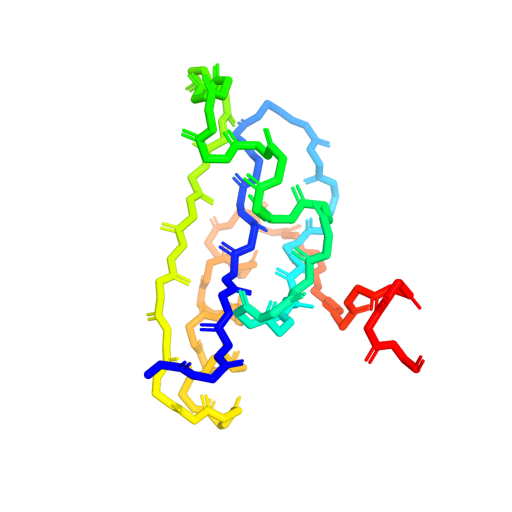60.69 69 CYS A C 1
ATOM 565 O O . CYS A 1 69 ? 4.094 -12.212 -7.978 1.00 60.69 69 CYS A O 1
#

Solvent-accessible surface area (backbone atoms only — not comparable to full-atom values): 3924 Å² total; per-residue (Å²): 109,49,24,31,32,46,40,53,72,81,78,58,64,49,28,31,40,36,42,57,82,30,66,70,56,59,60,40,71,79,61,65,55,93,54,52,46,81,46,80,22,67,44,66,68,62,38,49,56,53,42,51,52,55,13,60,76,69,76,31,43,68,47,75,34,75,92,66,107

pLDDT: mean 86.65, std 7.89, range [60.69, 94.81]

Sequence (69 aa):
MNFVIFEDKLDATEVKIHKSSCHYYTKQLSQKPDTTIWHESLDFKSAQDKTKTIASKYNKGWRMAKCCC